Protein AF-A0A3S2Q1J6-F1 (afdb_monomer)

Mean predicted aligned error: 10.67 Å

InterPro domains:
  IPR005178 Organic solute transporter subunit alpha/Transmembrane protein 184 [PF03619] (46-106)
  IPR005178 Organic solute transporter subunit alpha/Transmembrane protein 184 [PTHR23423] (43-104)

Secondary structure (DSSP, 8-state):
---S-SSHHHHHHHHHHHHHHHHHHHHHHHHHHHHH-TTS-HHHHHHHHHHHHHHHHHHHHHHHHHHHHHT-S-HHHHHHHHHHHHHHHHHHHHHHHHHH-GGGHHHHHHHTTT-

Structure (mmCIF, N/CA/C/O backbone):
data_AF-A0A3S2Q1J6-F1
#
_entry.id   AF-A0A3S2Q1J6-F1
#
loop_
_atom_site.group_PDB
_atom_site.id
_atom_site.type_symbol
_atom_site.label_atom_id
_atom_site.label_alt_id
_atom_site.label_comp_id
_atom_site.label_asym_id
_atom_site.label_entity_id
_atom_site.label_seq_id
_atom_site.pdbx_PDB_ins_code
_atom_site.Cartn_x
_atom_site.Cartn_y
_atom_site.Cartn_z
_atom_site.occupancy
_atom_site.B_iso_or_equiv
_atom_site.auth_seq_id
_atom_site.auth_comp_id
_atom_site.auth_asym_id
_atom_site.auth_atom_id
_atom_site.pdbx_PDB_model_num
ATOM 1 N N . MET A 1 1 ? -35.664 -9.634 15.790 1.00 45.25 1 MET A N 1
ATOM 2 C CA . MET A 1 1 ? -35.159 -9.677 14.401 1.00 45.25 1 MET A CA 1
ATOM 3 C C . MET A 1 1 ? -33.693 -9.271 14.459 1.00 45.25 1 MET A C 1
ATOM 5 O O . MET A 1 1 ? -33.457 -8.112 14.779 1.00 45.25 1 MET A O 1
ATOM 9 N N . PRO A 1 2 ? -32.700 -10.163 14.314 1.00 51.56 2 PRO A N 1
ATOM 10 C CA . PRO A 1 2 ? -31.320 -9.707 14.319 1.00 51.56 2 PRO A CA 1
ATOM 11 C C . PRO A 1 2 ? -30.994 -9.161 12.929 1.00 51.56 2 PRO A C 1
ATOM 13 O O . PRO A 1 2 ? -30.987 -9.887 11.940 1.00 51.56 2 PRO A O 1
ATOM 16 N N . CYS A 1 3 ? -30.780 -7.853 12.859 1.00 54.59 3 CYS A N 1
ATOM 17 C CA . CYS A 1 3 ? -30.301 -7.172 11.671 1.00 54.59 3 CYS A CA 1
ATOM 18 C C . CYS A 1 3 ? -28.883 -7.682 11.363 1.00 54.59 3 CYS A C 1
ATOM 20 O O . CYS A 1 3 ? -27.956 -7.451 12.139 1.00 54.59 3 CYS A O 1
ATOM 22 N N . THR A 1 4 ? -28.710 -8.366 10.235 1.00 54.47 4 THR A N 1
ATOM 23 C CA . THR A 1 4 ? -27.441 -8.840 9.653 1.00 54.47 4 THR A CA 1
ATOM 24 C C . THR A 1 4 ? -26.569 -7.676 9.165 1.00 54.47 4 THR A C 1
ATOM 26 O O . THR A 1 4 ? -26.220 -7.579 7.994 1.00 54.47 4 THR A O 1
ATOM 29 N N . CYS A 1 5 ? -26.230 -6.745 10.058 1.00 54.16 5 CYS A N 1
ATOM 30 C CA . CYS A 1 5 ? -25.357 -5.603 9.763 1.00 54.16 5 CYS A CA 1
ATOM 31 C C . CYS A 1 5 ? -23.947 -5.767 10.379 1.00 54.16 5 CYS A C 1
ATOM 33 O O . CYS A 1 5 ? -23.129 -4.850 10.355 1.00 54.16 5 CYS A O 1
ATOM 35 N N . GLY A 1 6 ? -23.640 -6.947 10.934 1.00 55.44 6 GLY A N 1
ATOM 36 C CA . GLY A 1 6 ? -22.423 -7.204 11.714 1.00 55.44 6 GLY A CA 1
ATOM 37 C C . GLY A 1 6 ? -21.318 -8.024 11.035 1.00 55.44 6 GLY A C 1
ATOM 38 O O . GLY A 1 6 ? -20.231 -8.118 11.599 1.00 55.44 6 GLY A O 1
ATOM 39 N N . ASP A 1 7 ? -21.535 -8.600 9.846 1.00 60.41 7 ASP A N 1
ATOM 40 C CA . ASP A 1 7 ? -20.618 -9.628 9.306 1.00 60.41 7 ASP A CA 1
ATOM 41 C C . ASP A 1 7 ? -19.556 -9.114 8.319 1.00 60.41 7 ASP A C 1
ATOM 43 O O . ASP A 1 7 ? -18.543 -9.782 8.086 1.00 60.41 7 ASP A O 1
ATOM 47 N N . TRP A 1 8 ? -19.716 -7.900 7.781 1.00 62.75 8 TRP A N 1
ATOM 48 C CA . TRP A 1 8 ? -18.798 -7.332 6.779 1.00 62.75 8 TRP A CA 1
ATOM 49 C C . TRP A 1 8 ? -17.347 -7.215 7.294 1.00 62.75 8 TRP A C 1
ATOM 51 O O . TRP A 1 8 ? -16.384 -7.497 6.579 1.00 62.75 8 TRP A O 1
ATOM 61 N N . ARG A 1 9 ? -17.182 -6.885 8.582 1.00 65.50 9 ARG A N 1
ATOM 62 C CA . ARG A 1 9 ? -15.880 -6.753 9.264 1.00 65.50 9 ARG A CA 1
ATOM 63 C C . ARG A 1 9 ? -15.086 -8.053 9.301 1.00 65.50 9 ARG A C 1
ATOM 65 O O . ARG A 1 9 ? -13.855 -8.027 9.332 1.00 65.50 9 ARG A O 1
ATOM 72 N N . ARG A 1 10 ? -15.791 -9.184 9.345 1.00 65.06 10 ARG A N 1
ATOM 73 C CA . ARG A 1 10 ? -15.202 -10.515 9.503 1.00 65.06 10 ARG A CA 1
ATOM 74 C C . ARG A 1 10 ? -14.699 -11.063 8.173 1.00 65.06 10 ARG A C 1
ATOM 76 O O . ARG A 1 10 ? -13.688 -11.752 8.171 1.00 65.06 10 ARG A O 1
ATOM 83 N N . TRP A 1 11 ? -15.346 -10.682 7.070 1.00 67.06 11 TRP A N 1
ATOM 84 C CA . TRP A 1 11 ? -14.942 -11.014 5.700 1.00 67.06 11 TRP A CA 1
ATOM 85 C C . TRP A 1 11 ? -13.774 -10.176 5.180 1.00 67.06 11 TRP A C 1
ATOM 87 O O . TRP A 1 11 ? -12.978 -10.665 4.384 1.00 67.06 11 TRP A O 1
ATOM 97 N N . ILE A 1 12 ? -13.599 -8.947 5.664 1.00 74.00 12 ILE A N 1
ATOM 98 C CA . ILE A 1 12 ? -12.491 -8.096 5.213 1.00 74.00 12 ILE A CA 1
ATOM 99 C C . ILE A 1 12 ? -11.118 -8.647 5.615 1.00 74.00 12 ILE A C 1
ATOM 101 O O . ILE A 1 12 ? -10.178 -8.570 4.831 1.00 74.00 12 ILE A O 1
ATOM 105 N N . ARG A 1 13 ? -10.984 -9.223 6.814 1.00 72.06 13 ARG A N 1
ATOM 106 C CA . ARG A 1 13 ? -9.707 -9.792 7.281 1.00 72.06 13 ARG A CA 1
ATOM 107 C C . ARG A 1 13 ? -9.172 -10.903 6.361 1.00 72.06 13 ARG A C 1
ATOM 109 O O . ARG A 1 13 ? -8.048 -10.754 5.887 1.00 72.06 13 ARG A O 1
ATOM 116 N N . PRO A 1 14 ? -9.929 -11.980 6.066 1.00 77.31 14 PRO A N 1
ATOM 117 C CA . PRO A 1 14 ? -9.472 -13.001 5.134 1.00 77.31 14 PRO A CA 1
ATOM 118 C C . PRO A 1 14 ? -9.329 -12.445 3.717 1.00 77.31 14 PRO A C 1
ATOM 120 O O . PRO A 1 14 ? -8.395 -12.836 3.033 1.00 77.31 14 PRO A O 1
ATOM 123 N N . LEU A 1 15 ? -10.165 -11.490 3.293 1.00 80.31 15 LEU A N 1
ATOM 124 C CA . LEU A 1 15 ? -10.036 -10.863 1.977 1.00 80.31 15 LEU A CA 1
ATOM 125 C C . LEU A 1 15 ? -8.689 -10.145 1.823 1.00 80.31 15 LEU A C 1
ATOM 127 O O . LEU A 1 15 ? -8.002 -10.388 0.840 1.00 80.31 15 LEU A O 1
ATOM 131 N N . VAL A 1 16 ? -8.261 -9.337 2.798 1.00 78.12 16 VAL A N 1
ATOM 132 C CA . VAL A 1 16 ? -6.955 -8.649 2.760 1.00 78.12 16 VAL A CA 1
ATOM 133 C C . VAL A 1 16 ? -5.792 -9.644 2.783 1.00 78.12 16 VAL A C 1
ATOM 135 O O . VAL A 1 16 ? -4.828 -9.460 2.045 1.00 78.12 16 VAL A O 1
ATOM 138 N N . VAL A 1 17 ? -5.887 -10.721 3.572 1.00 80.56 17 VAL A N 1
ATOM 139 C CA . VAL A 1 17 ? -4.856 -11.776 3.612 1.00 80.56 17 VAL A CA 1
ATOM 140 C C . VAL A 1 17 ? -4.780 -12.527 2.285 1.00 80.56 17 VAL A C 1
ATOM 142 O O . VAL A 1 17 ? -3.687 -12.739 1.771 1.00 80.56 17 VAL A O 1
ATOM 145 N N . VAL A 1 18 ? -5.920 -12.896 1.700 1.00 83.19 18 VAL A N 1
ATOM 146 C CA . VAL A 1 18 ? -5.982 -13.566 0.394 1.00 83.19 18 VAL A CA 1
ATOM 147 C C . VAL A 1 18 ? -5.431 -12.654 -0.697 1.00 83.19 18 VAL A C 1
ATOM 149 O O . VAL A 1 18 ? -4.627 -13.101 -1.510 1.00 83.19 18 VAL A O 1
ATOM 152 N N . LEU A 1 19 ? -5.793 -11.370 -0.681 1.00 82.94 19 LEU A N 1
ATOM 153 C CA . LEU A 1 19 ? -5.279 -10.374 -1.619 1.00 82.94 19 LEU A CA 1
ATOM 154 C C . LEU A 1 19 ? -3.758 -10.217 -1.460 1.00 82.94 19 LEU A C 1
ATOM 156 O O . LEU A 1 19 ? -3.051 -10.209 -2.459 1.00 82.94 19 LEU A O 1
ATOM 160 N N . TYR A 1 20 ? -3.235 -10.203 -0.230 1.00 81.00 20 TYR A N 1
ATOM 161 C CA . TYR A 1 20 ? -1.794 -10.172 0.046 1.00 81.00 20 TYR A CA 1
ATOM 162 C C . TYR A 1 20 ? -1.057 -11.439 -0.418 1.00 81.00 20 TYR A C 1
ATOM 164 O O . TYR A 1 20 ? 0.007 -11.337 -1.024 1.00 81.00 20 TYR A O 1
ATOM 172 N N . ILE A 1 21 ? -1.614 -12.632 -0.182 1.00 86.00 21 ILE A N 1
ATOM 173 C CA . ILE A 1 21 ? -1.028 -13.900 -0.647 1.00 86.00 21 ILE A CA 1
ATOM 174 C C . ILE A 1 21 ? -1.008 -13.949 -2.178 1.00 86.00 21 ILE A C 1
ATOM 176 O O . ILE A 1 21 ? 0.023 -14.277 -2.760 1.00 86.00 21 ILE A O 1
ATOM 180 N N . LEU A 1 22 ? -2.108 -13.571 -2.836 1.00 84.12 22 LEU A N 1
ATOM 181 C CA . LEU A 1 22 ? -2.175 -13.459 -4.297 1.00 84.12 22 LEU A CA 1
ATOM 182 C C . LEU A 1 22 ? -1.119 -12.489 -4.831 1.00 84.12 22 LEU A C 1
ATOM 184 O O . LEU A 1 22 ? -0.439 -12.771 -5.811 1.00 84.12 22 LEU A O 1
ATOM 188 N N . LEU A 1 23 ? -0.949 -11.363 -4.152 1.00 82.69 23 LEU A N 1
ATOM 189 C CA . LEU A 1 23 ? 0.004 -10.326 -4.503 1.00 82.69 23 LEU A CA 1
ATOM 190 C C . LEU A 1 23 ? 1.457 -10.808 -4.346 1.00 82.69 23 LEU A C 1
ATOM 192 O O . LEU A 1 23 ? 2.257 -10.606 -5.256 1.00 82.69 23 LEU A O 1
ATOM 196 N N . LEU A 1 24 ? 1.785 -11.535 -3.273 1.00 81.62 24 LEU A N 1
ATOM 197 C CA . LEU A 1 24 ? 3.078 -12.214 -3.111 1.00 81.62 24 LEU A CA 1
ATOM 198 C C . LEU A 1 24 ? 3.333 -13.238 -4.225 1.00 81.62 24 LEU A C 1
ATOM 200 O O . LEU A 1 24 ? 4.431 -13.270 -4.782 1.00 81.62 24 LEU A O 1
ATOM 204 N N . ILE A 1 25 ? 2.316 -14.031 -4.579 1.00 87.19 25 ILE A N 1
ATOM 205 C CA . ILE A 1 25 ? 2.373 -15.013 -5.672 1.00 87.19 25 ILE A CA 1
ATOM 206 C C . ILE A 1 25 ? 2.602 -14.340 -7.027 1.00 87.19 25 ILE A C 1
ATOM 208 O O . ILE A 1 25 ? 3.185 -14.971 -7.895 1.00 87.19 25 ILE A O 1
ATOM 212 N N . VAL A 1 26 ? 2.188 -13.087 -7.228 1.00 84.00 26 VAL A N 1
ATOM 213 C CA . VAL A 1 26 ? 2.444 -12.335 -8.470 1.00 84.00 26 VAL A CA 1
ATOM 214 C C . VAL A 1 26 ? 3.809 -11.636 -8.440 1.00 84.00 26 VAL A C 1
ATOM 216 O O . VAL A 1 26 ? 4.531 -11.654 -9.435 1.00 84.00 26 VAL A O 1
ATOM 219 N N . VAL A 1 27 ? 4.205 -11.057 -7.304 1.00 80.06 27 VAL A N 1
ATOM 220 C CA . VAL A 1 27 ? 5.473 -10.319 -7.159 1.00 80.06 27 VAL A CA 1
ATOM 221 C C . VAL A 1 27 ? 6.686 -11.243 -7.243 1.00 80.06 27 VAL A C 1
ATOM 223 O O . VAL A 1 27 ? 7.666 -10.891 -7.894 1.00 80.06 27 VAL A O 1
ATOM 226 N N . LEU A 1 28 ? 6.631 -12.429 -6.633 1.00 82.88 28 LEU A N 1
ATOM 227 C CA . LEU A 1 28 ? 7.724 -13.409 -6.662 1.00 82.88 28 LEU A CA 1
ATOM 228 C C . LEU A 1 28 ? 8.137 -13.831 -8.089 1.00 82.88 28 LEU A C 1
ATOM 230 O O . LEU A 1 28 ? 9.308 -13.656 -8.433 1.00 82.88 28 LEU A O 1
ATOM 234 N N . PRO A 1 29 ? 7.234 -14.335 -8.953 1.00 83.69 29 PRO A N 1
ATOM 235 C CA . PRO A 1 29 ? 7.580 -14.696 -10.322 1.00 83.69 29 PRO A CA 1
ATOM 236 C C . PRO A 1 29 ? 7.936 -13.471 -11.162 1.00 83.69 29 PRO A C 1
ATOM 238 O O . PRO A 1 29 ? 8.809 -13.577 -12.020 1.00 83.69 29 PRO A O 1
ATOM 241 N N . PHE A 1 30 ? 7.339 -12.302 -10.898 1.00 79.19 30 PHE A N 1
ATOM 242 C CA . PHE A 1 30 ? 7.713 -11.083 -11.609 1.00 79.19 30 PHE A CA 1
ATOM 243 C C . PHE A 1 30 ? 9.148 -10.647 -11.272 1.00 79.19 30 PHE A C 1
ATOM 245 O O . PHE A 1 30 ? 9.919 -10.347 -12.181 1.00 79.19 30 PHE A O 1
ATOM 252 N N . CYS A 1 31 ? 9.553 -10.683 -9.997 1.00 74.44 31 CYS A N 1
ATOM 253 C CA . CYS A 1 31 ? 10.932 -10.406 -9.577 1.00 74.44 31 CYS A CA 1
ATOM 254 C C . CYS A 1 31 ? 11.935 -11.333 -10.271 1.00 74.44 31 CYS A C 1
ATOM 256 O O . CYS A 1 31 ? 12.975 -10.871 -10.732 1.00 74.44 31 CYS A O 1
ATOM 258 N N . ILE A 1 32 ? 11.616 -12.626 -10.377 1.00 82.62 32 ILE A N 1
ATOM 259 C CA . ILE A 1 32 ? 12.479 -13.608 -11.048 1.00 82.62 32 ILE A CA 1
ATOM 260 C C . ILE A 1 32 ? 12.553 -13.327 -12.557 1.00 82.62 32 ILE A C 1
ATOM 262 O O . ILE A 1 32 ? 13.633 -13.391 -13.147 1.00 82.62 32 ILE A O 1
ATOM 266 N N . TRP A 1 33 ? 11.428 -12.978 -13.183 1.00 80.19 33 TRP A N 1
ATOM 267 C CA . TRP A 1 33 ? 11.365 -12.684 -14.615 1.00 80.19 33 TRP A CA 1
ATOM 268 C C . TRP A 1 33 ? 12.115 -11.399 -14.989 1.00 80.19 33 TRP A C 1
ATOM 270 O O . TRP A 1 33 ? 12.833 -11.370 -15.990 1.00 80.19 33 TRP A O 1
ATOM 280 N N . GLU A 1 34 ? 12.027 -10.362 -14.155 1.00 74.12 34 GLU A N 1
ATOM 281 C CA . GLU A 1 34 ? 12.755 -9.104 -14.348 1.00 74.12 34 GLU A CA 1
ATOM 282 C C . GLU A 1 34 ? 14.270 -9.295 -14.167 1.00 74.12 34 GLU A C 1
ATOM 284 O O . GLU A 1 34 ? 15.059 -8.730 -14.926 1.00 74.12 34 GLU A O 1
ATOM 289 N N . LEU A 1 35 ? 14.690 -10.157 -13.229 1.00 68.06 35 LEU A N 1
ATOM 290 C CA . LEU A 1 35 ? 16.103 -10.500 -13.023 1.00 68.06 35 LEU A CA 1
ATOM 291 C C . LEU A 1 35 ? 16.731 -11.157 -14.263 1.00 68.06 35 LEU A C 1
ATOM 293 O O . LEU A 1 35 ? 17.921 -10.996 -14.520 1.00 68.06 35 LEU A O 1
ATOM 297 N N . GLN A 1 36 ? 15.927 -11.878 -15.048 1.00 72.50 36 GLN A N 1
ATOM 298 C CA . GLN A 1 36 ? 16.348 -12.509 -16.301 1.00 72.50 36 GLN A CA 1
ATOM 299 C C . GLN A 1 36 ? 16.382 -11.522 -17.481 1.00 72.50 36 GLN A C 1
ATOM 301 O O . GLN A 1 36 ? 17.098 -11.740 -18.460 1.00 72.50 36 GLN A O 1
ATOM 306 N N . LYS A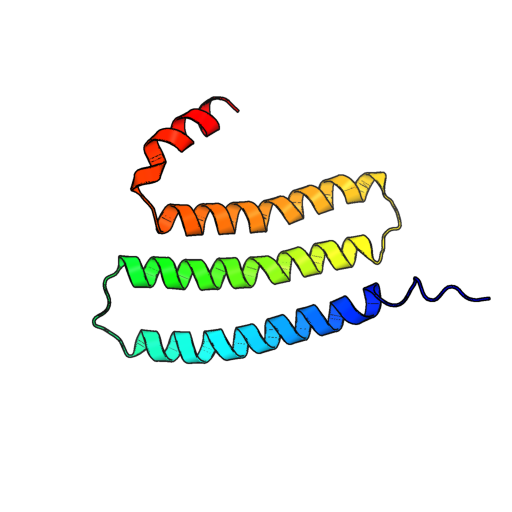 1 37 ? 15.643 -10.408 -17.414 1.00 69.44 37 LYS A N 1
ATOM 307 C CA . LYS A 1 37 ? 15.563 -9.400 -18.480 1.00 69.44 37 LYS A CA 1
ATOM 308 C C . LYS A 1 37 ? 16.631 -8.311 -18.268 1.00 69.44 37 LYS A C 1
ATOM 310 O O . LYS A 1 37 ? 16.350 -7.134 -18.042 1.00 69.44 37 LYS A O 1
ATOM 315 N N . SER A 1 38 ? 17.907 -8.671 -18.393 1.00 58.72 38 SER A N 1
ATOM 316 C CA . SER A 1 38 ? 19.045 -7.746 -18.205 1.00 58.72 38 SER A CA 1
ATOM 317 C C . SER A 1 38 ? 19.132 -6.580 -19.215 1.00 58.72 38 SER A C 1
ATOM 319 O O . SER A 1 38 ? 20.027 -5.753 -19.094 1.00 58.72 38 SER A O 1
ATOM 321 N N . GLY A 1 39 ? 18.196 -6.455 -20.166 1.00 66.38 39 GLY A N 1
ATOM 322 C CA . GLY A 1 39 ? 18.189 -5.420 -21.213 1.00 66.38 39 GLY A CA 1
ATOM 323 C C . GLY A 1 39 ? 17.172 -4.276 -21.061 1.00 66.38 39 GLY A C 1
ATOM 324 O O . GLY A 1 39 ? 17.065 -3.455 -21.966 1.00 66.38 39 GLY A O 1
ATOM 325 N N . VAL A 1 40 ? 16.389 -4.210 -19.976 1.00 62.88 40 VAL A N 1
ATOM 326 C CA . VAL A 1 40 ? 15.352 -3.166 -19.802 1.00 62.88 40 VAL A CA 1
ATOM 327 C C . VAL A 1 40 ? 15.953 -1.885 -19.198 1.00 62.88 40 VAL A C 1
ATOM 329 O O . VAL A 1 40 ? 16.766 -1.952 -18.277 1.00 62.88 40 VAL A O 1
ATOM 332 N N . GLY A 1 41 ? 15.565 -0.709 -19.702 1.00 74.31 41 GLY A N 1
ATOM 333 C CA . GLY A 1 41 ? 16.094 0.583 -19.246 1.00 74.31 41 GLY A CA 1
ATOM 334 C C . GLY A 1 41 ? 15.872 0.849 -17.749 1.00 74.31 41 GLY A C 1
ATOM 335 O O . GLY A 1 41 ? 14.800 0.570 -17.208 1.00 74.31 41 GLY A O 1
ATOM 336 N N . THR A 1 42 ? 16.870 1.442 -17.085 1.00 80.44 42 THR A N 1
ATOM 337 C CA . THR A 1 42 ? 16.929 1.674 -15.624 1.00 80.44 42 THR A CA 1
ATOM 338 C C . THR A 1 42 ? 15.682 2.356 -15.054 1.00 80.44 42 THR A C 1
ATOM 340 O O . THR A 1 42 ? 15.229 2.014 -13.965 1.00 80.44 42 THR A O 1
ATOM 343 N N . HIS A 1 43 ? 15.078 3.278 -15.807 1.00 79.81 43 HIS A N 1
ATOM 344 C CA . HIS A 1 43 ? 13.874 3.999 -15.390 1.00 79.81 43 HIS A CA 1
ATOM 345 C C . HIS A 1 43 ? 12.639 3.089 -15.266 1.00 79.81 43 HIS A C 1
ATOM 347 O O . HIS A 1 43 ? 11.828 3.254 -14.357 1.00 79.81 43 HIS A O 1
ATOM 353 N N . ILE A 1 44 ? 12.488 2.115 -16.167 1.00 79.62 44 ILE A N 1
ATOM 354 C CA . ILE A 1 44 ? 11.365 1.167 -16.143 1.00 79.62 44 ILE A CA 1
ATOM 355 C C . ILE A 1 44 ? 11.527 0.218 -14.953 1.00 79.62 44 ILE A C 1
ATOM 357 O O . ILE A 1 44 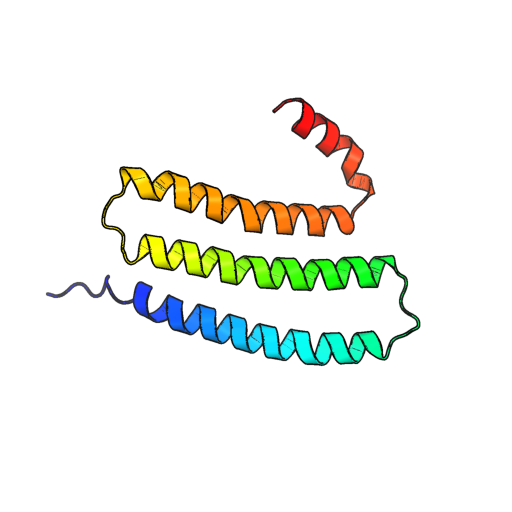? 10.561 -0.013 -14.230 1.00 79.62 44 ILE A O 1
ATOM 361 N N . LYS A 1 45 ? 12.759 -0.236 -14.692 1.00 81.06 45 LYS A N 1
ATOM 362 C CA . LYS A 1 45 ? 13.092 -1.065 -13.525 1.00 81.06 45 LYS A CA 1
ATOM 363 C C . LYS A 1 45 ? 12.784 -0.348 -12.213 1.00 81.06 45 LYS A C 1
ATOM 365 O O . LYS A 1 45 ? 12.099 -0.900 -11.360 1.00 81.06 45 LYS A O 1
ATOM 370 N N . ALA A 1 46 ? 13.232 0.900 -12.072 1.00 83.50 46 ALA A N 1
ATOM 371 C CA . ALA A 1 46 ? 12.975 1.707 -10.881 1.00 83.50 46 ALA A CA 1
ATOM 372 C C . ALA A 1 46 ? 11.475 1.954 -10.660 1.00 83.50 46 ALA A C 1
ATOM 374 O O . ALA A 1 46 ? 10.982 1.781 -9.547 1.00 83.50 46 ALA A O 1
ATOM 375 N N . TRP A 1 47 ? 10.734 2.299 -11.720 1.00 84.00 47 TRP A N 1
ATOM 376 C CA . TRP A 1 47 ? 9.283 2.473 -11.641 1.00 84.00 47 TRP A CA 1
ATOM 377 C C . TRP A 1 47 ? 8.565 1.184 -11.235 1.00 84.00 47 TRP A C 1
ATOM 379 O O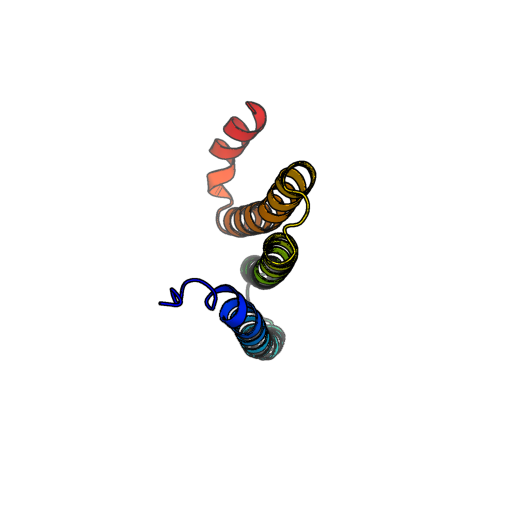 . TRP A 1 47 ? 7.634 1.217 -10.431 1.00 84.00 47 TRP A O 1
ATOM 389 N N . PHE A 1 48 ? 9.019 0.044 -11.750 1.00 82.94 48 PHE A N 1
ATOM 390 C CA . PHE A 1 48 ? 8.443 -1.250 -11.426 1.00 82.94 48 PHE A CA 1
ATOM 391 C C . PHE A 1 48 ? 8.702 -1.659 -9.967 1.00 82.94 48 PHE A C 1
ATOM 393 O O . PHE A 1 48 ? 7.766 -1.996 -9.243 1.00 82.94 48 PHE A O 1
ATOM 400 N N . ILE A 1 49 ? 9.952 -1.544 -9.505 1.00 83.38 49 ILE A N 1
ATOM 401 C CA . ILE A 1 49 ? 10.337 -1.823 -8.113 1.00 83.38 49 ILE A CA 1
ATOM 402 C C . ILE A 1 49 ? 9.558 -0.916 -7.155 1.00 83.38 49 ILE A C 1
ATOM 404 O O . ILE A 1 49 ? 8.981 -1.402 -6.185 1.00 83.38 49 ILE A O 1
ATOM 408 N N . ALA A 1 50 ? 9.472 0.385 -7.447 1.00 86.38 50 ALA A N 1
ATOM 409 C CA . ALA A 1 50 ? 8.678 1.319 -6.654 1.00 86.38 50 ALA A CA 1
ATOM 410 C C . ALA A 1 50 ? 7.197 0.906 -6.594 1.00 86.38 50 ALA A C 1
ATOM 412 O O . ALA A 1 50 ? 6.594 0.963 -5.525 1.00 86.38 50 ALA A O 1
ATOM 413 N N . GLY A 1 51 ? 6.637 0.414 -7.704 1.00 85.88 51 GLY A N 1
ATOM 414 C CA . GLY A 1 51 ? 5.271 -0.107 -7.764 1.00 85.88 51 GLY A CA 1
ATOM 415 C C . GLY A 1 51 ? 5.042 -1.287 -6.822 1.00 85.88 51 GLY A C 1
ATOM 416 O O . GLY A 1 51 ? 4.052 -1.287 -6.095 1.00 85.88 51 GLY A O 1
ATOM 417 N N . ILE A 1 52 ? 5.977 -2.243 -6.758 1.00 85.06 52 ILE A N 1
ATOM 418 C CA . ILE A 1 52 ? 5.917 -3.368 -5.805 1.00 85.06 52 ILE A CA 1
ATOM 419 C C . ILE A 1 52 ? 5.868 -2.857 -4.364 1.00 85.06 52 ILE A C 1
ATOM 421 O O . ILE A 1 52 ? 5.058 -3.332 -3.568 1.00 85.06 52 ILE A O 1
ATOM 425 N N . PHE A 1 53 ? 6.711 -1.879 -4.029 1.00 85.12 53 PHE A N 1
ATOM 426 C CA . PHE A 1 53 ? 6.750 -1.321 -2.681 1.00 85.12 53 PHE A CA 1
ATOM 427 C C . PHE A 1 53 ? 5.428 -0.650 -2.299 1.00 85.12 53 PHE A C 1
ATOM 429 O O . PHE A 1 53 ? 4.900 -0.971 -1.237 1.00 85.12 53 PHE A O 1
ATOM 436 N N . VAL A 1 54 ? 4.829 0.201 -3.148 1.00 87.69 54 VAL A N 1
ATOM 437 C CA . VAL A 1 54 ? 3.540 0.831 -2.776 1.00 87.69 54 VAL A CA 1
ATOM 438 C C . VAL A 1 54 ? 2.414 -0.194 -2.699 1.00 87.69 54 VAL A C 1
ATOM 440 O O . VAL A 1 54 ? 1.540 -0.103 -1.838 1.00 87.69 54 VAL A O 1
ATOM 443 N N . LEU A 1 55 ? 2.462 -1.203 -3.564 1.00 83.69 55 LEU A N 1
ATOM 444 C CA . LEU A 1 55 ? 1.504 -2.297 -3.598 1.00 83.69 55 LEU A CA 1
ATOM 445 C C . LEU A 1 55 ? 1.611 -3.182 -2.339 1.00 83.69 55 LEU A C 1
ATOM 447 O O . LEU A 1 55 ? 0.595 -3.708 -1.900 1.00 83.69 55 LEU A O 1
ATOM 451 N N . MET A 1 56 ? 2.781 -3.265 -1.687 1.00 83.25 56 MET A N 1
ATOM 452 C CA . MET A 1 56 ? 2.927 -3.811 -0.327 1.00 83.25 56 MET A CA 1
ATOM 453 C C . MET A 1 56 ? 2.493 -2.836 0.777 1.00 83.25 56 MET A C 1
ATOM 455 O O . MET A 1 56 ? 1.913 -3.256 1.778 1.00 83.25 56 MET A O 1
ATOM 459 N N . THR A 1 57 ? 2.733 -1.535 0.622 1.00 85.31 57 THR A N 1
ATOM 460 C CA . THR A 1 57 ? 2.360 -0.522 1.622 1.00 85.31 57 THR A CA 1
ATOM 461 C C . THR A 1 57 ? 0.845 -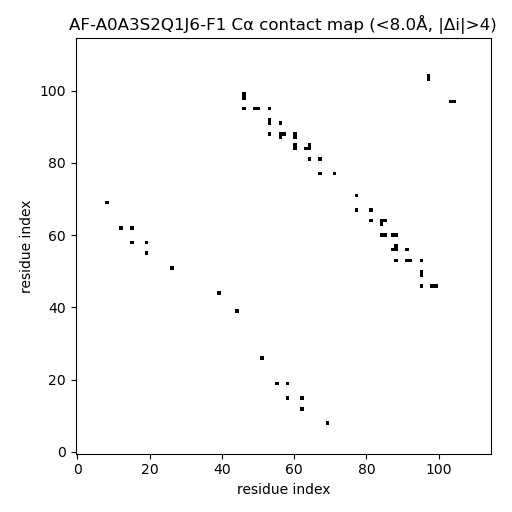0.431 1.834 1.00 85.31 57 THR A C 1
ATOM 463 O O . THR A 1 57 ? 0.388 -0.319 2.972 1.00 85.31 57 THR A O 1
ATOM 466 N N . ILE A 1 58 ? 0.052 -0.522 0.762 1.00 84.25 58 ILE A N 1
ATOM 467 C CA . ILE A 1 58 ? -1.419 -0.448 0.811 1.00 84.25 58 ILE A CA 1
ATOM 468 C C . ILE A 1 58 ? -2.044 -1.503 1.749 1.00 84.25 58 ILE A C 1
ATOM 470 O O . ILE A 1 58 ? -2.776 -1.108 2.662 1.00 84.25 58 ILE A O 1
ATOM 474 N N . PRO A 1 59 ? -1.785 -2.818 1.598 1.00 81.88 59 PRO A N 1
ATOM 475 C CA . PRO A 1 59 ? -2.368 -3.836 2.468 1.00 81.88 59 PRO A CA 1
ATOM 476 C C . PRO A 1 59 ? -1.880 -3.730 3.917 1.00 81.88 59 PRO A C 1
ATOM 478 O O . PRO A 1 59 ? -2.672 -3.968 4.827 1.00 81.88 59 PRO A O 1
ATOM 481 N N . ILE A 1 60 ? -0.628 -3.318 4.153 1.00 81.25 60 ILE A N 1
ATOM 482 C CA . ILE A 1 60 ? -0.087 -3.120 5.509 1.00 81.25 60 ILE A CA 1
ATOM 483 C C . ILE A 1 60 ? -0.829 -1.982 6.224 1.00 81.25 60 ILE A C 1
ATOM 485 O O . ILE A 1 60 ? -1.320 -2.167 7.342 1.00 81.25 60 ILE A O 1
ATOM 489 N N . SER A 1 61 ? -0.977 -0.823 5.575 1.00 85.75 61 SER A N 1
ATOM 490 C CA . SER A 1 61 ? -1.730 0.300 6.147 1.00 85.75 61 SER A CA 1
ATOM 491 C C . SER A 1 61 ? -3.204 -0.044 6.343 1.00 85.75 61 SER A C 1
ATOM 493 O O . SER A 1 61 ? -3.762 0.236 7.404 1.00 85.75 61 SER A O 1
ATOM 495 N N . LEU A 1 62 ? -3.839 -0.705 5.370 1.00 82.31 62 LEU A N 1
ATOM 496 C CA . LEU A 1 62 ? -5.229 -1.149 5.501 1.00 82.31 62 LEU A CA 1
ATOM 497 C C . LEU A 1 62 ? -5.410 -2.119 6.672 1.00 82.31 62 LEU A C 1
ATOM 499 O O . LEU A 1 62 ? -6.379 -1.980 7.420 1.00 82.31 62 LEU A O 1
ATOM 503 N N . TRP A 1 63 ? -4.477 -3.053 6.881 1.00 80.69 63 TRP A N 1
ATOM 504 C CA . TRP A 1 63 ? -4.515 -3.988 8.006 1.00 80.69 63 TRP A CA 1
ATOM 505 C C . TRP A 1 63 ? -4.497 -3.265 9.354 1.00 80.69 63 TRP A C 1
ATOM 507 O O . TRP A 1 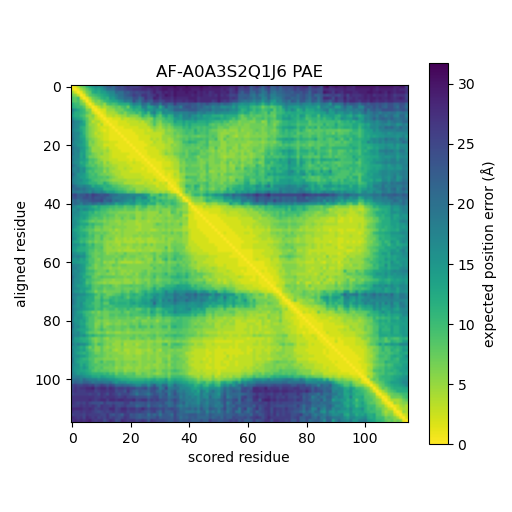63 ? -5.339 -3.537 10.213 1.00 80.69 63 TRP A O 1
ATOM 517 N N . GLY A 1 64 ? -3.593 -2.298 9.528 1.00 79.38 64 GLY A N 1
ATOM 518 C CA . GLY A 1 64 ? -3.537 -1.513 10.760 1.00 79.38 64 GLY A CA 1
ATOM 519 C C . GLY A 1 64 ? -4.806 -0.676 10.972 1.00 79.38 64 GLY A C 1
ATOM 520 O O . GLY A 1 64 ? -5.359 -0.681 12.074 1.00 79.38 64 GLY A O 1
ATOM 521 N N . ILE A 1 65 ? -5.346 -0.042 9.918 1.00 80.56 65 ILE A N 1
ATOM 522 C CA . ILE A 1 65 ? -6.603 0.726 9.997 1.00 80.56 65 ILE A CA 1
ATOM 523 C C . ILE A 1 65 ? -7.737 -0.195 10.450 1.00 80.56 65 ILE A C 1
ATOM 525 O O . ILE A 1 65 ? -8.495 0.146 11.357 1.00 80.56 65 ILE A O 1
ATOM 529 N N . LEU A 1 66 ? -7.834 -1.386 9.860 1.00 76.94 66 LEU A N 1
ATOM 530 C CA . LEU A 1 66 ? -8.841 -2.382 10.207 1.00 76.94 66 LEU A CA 1
ATOM 531 C C . LEU A 1 66 ? -8.708 -2.865 11.648 1.00 76.94 66 LEU A C 1
ATOM 533 O O . LEU A 1 66 ? -9.724 -3.029 12.321 1.00 76.94 66 LEU A O 1
ATOM 537 N N . GLN A 1 67 ? -7.491 -3.071 12.147 1.00 75.19 67 GLN A N 1
ATOM 538 C CA . GLN A 1 67 ? -7.269 -3.481 13.531 1.00 75.19 67 GLN A CA 1
ATOM 539 C C . GLN A 1 67 ? -7.746 -2.413 14.523 1.00 75.19 67 GLN A C 1
ATOM 541 O O . GLN A 1 67 ? -8.446 -2.762 15.479 1.00 75.19 67 GLN A O 1
ATOM 546 N N . HIS A 1 68 ? -7.440 -1.138 14.261 1.00 76.69 68 HIS A N 1
ATOM 547 C CA . HIS A 1 68 ? -7.939 -0.009 15.051 1.00 76.69 68 HIS A CA 1
ATOM 548 C C . HIS A 1 68 ? -9.459 0.118 14.962 1.00 76.69 68 HIS A C 1
ATOM 550 O O . HIS A 1 68 ? -10.122 0.324 15.971 1.00 76.69 68 HIS A O 1
ATOM 556 N N . LEU A 1 69 ? -10.025 -0.071 13.770 1.00 72.25 69 LEU A N 1
ATOM 557 C CA . LEU A 1 69 ? -11.455 0.071 13.542 1.00 72.25 69 LEU A CA 1
ATOM 558 C C . LEU A 1 69 ? -12.269 -1.091 14.146 1.00 72.25 69 LEU A C 1
ATOM 560 O O . LEU A 1 69 ? -13.435 -0.902 14.473 1.00 72.25 69 LEU A O 1
ATOM 564 N N . VAL A 1 70 ? -11.707 -2.305 14.249 1.00 70.81 70 VAL A N 1
ATOM 565 C CA . VAL A 1 70 ? -12.382 -3.464 14.872 1.00 70.81 70 VAL A CA 1
ATOM 566 C C . VAL A 1 70 ? -12.345 -3.368 16.399 1.00 70.81 70 VAL A C 1
ATOM 568 O O . VAL A 1 70 ? -13.346 -3.674 17.037 1.00 70.81 70 VAL A O 1
ATOM 571 N N . HIS A 1 71 ? -11.233 -2.920 16.986 1.00 73.69 71 HIS A N 1
ATOM 572 C CA . HIS A 1 71 ? -11.098 -2.723 18.436 1.00 73.69 71 HIS A CA 1
ATOM 573 C C . HIS A 1 71 ? -11.341 -1.258 18.815 1.00 73.69 71 HIS A C 1
ATOM 575 O O . HIS A 1 71 ? -10.512 -0.620 19.467 1.00 73.69 71 HIS A O 1
ATOM 581 N N . TYR A 1 72 ? -12.462 -0.705 18.353 1.00 66.62 72 TYR A N 1
ATOM 582 C CA . TYR A 1 72 ? -12.770 0.714 18.506 1.00 66.62 72 TYR A CA 1
ATOM 583 C C . TYR A 1 72 ? -13.291 1.020 19.919 1.00 66.62 72 TYR A C 1
ATOM 585 O O . TYR A 1 72 ? -14.491 1.167 20.136 1.00 66.62 72 TYR A O 1
ATOM 593 N N . THR A 1 73 ? -12.391 1.041 20.905 1.00 71.31 73 THR A N 1
ATOM 594 C CA . THR A 1 73 ? -12.713 1.248 22.329 1.00 71.31 73 THR A CA 1
ATOM 595 C C . THR A 1 73 ? -12.645 2.709 22.763 1.00 71.31 73 THR A C 1
ATOM 597 O O . THR A 1 73 ? -13.393 3.101 23.654 1.00 71.31 73 THR A O 1
ATOM 600 N N . GLN A 1 74 ? -11.784 3.531 22.150 1.00 73.81 74 GLN A N 1
ATOM 601 C CA . GLN A 1 74 ? -11.630 4.952 22.493 1.00 73.81 74 GLN A CA 1
ATOM 602 C C . GLN A 1 74 ? -11.503 5.832 21.233 1.00 73.81 74 GLN A C 1
ATOM 604 O O . GLN A 1 74 ? -10.409 5.975 20.676 1.00 73.81 74 GLN A O 1
ATOM 609 N N . PRO A 1 75 ? -12.606 6.461 20.780 1.00 72.94 75 PRO A N 1
ATOM 610 C CA . PRO A 1 75 ? -12.651 7.195 19.514 1.00 72.94 75 PRO A CA 1
ATOM 611 C C . PRO A 1 75 ? -11.778 8.455 19.496 1.00 72.94 75 PRO A C 1
ATOM 613 O O . PRO A 1 75 ? -11.280 8.832 18.439 1.00 72.94 75 PRO A O 1
ATOM 616 N N . GLU A 1 76 ? -11.579 9.114 20.636 1.00 78.19 76 GLU A N 1
ATOM 617 C CA . GLU A 1 76 ? -10.821 10.371 20.716 1.00 78.19 76 GLU A CA 1
ATOM 618 C C . GLU A 1 76 ? -9.333 10.184 20.379 1.00 78.19 76 GLU A C 1
ATOM 620 O O . GLU A 1 76 ? -8.741 11.015 19.694 1.00 78.19 76 GLU A O 1
ATOM 625 N N . LEU A 1 77 ? -8.747 9.048 20.773 1.00 76.50 77 LEU A N 1
ATOM 626 C CA . LEU A 1 77 ? -7.328 8.743 20.556 1.00 76.50 77 LEU A CA 1
ATOM 627 C C . LEU A 1 77 ? -7.062 7.984 19.246 1.00 76.50 77 LEU A C 1
ATOM 629 O O . LEU A 1 77 ? -5.974 8.085 18.684 1.00 76.50 77 LEU A O 1
ATOM 633 N N . GLN A 1 78 ? -8.038 7.235 18.721 1.00 76.56 78 GLN A N 1
ATOM 634 C CA . GLN A 1 78 ? -7.867 6.453 17.488 1.00 76.56 78 GLN A CA 1
ATOM 635 C C . GLN A 1 78 ? -8.065 7.264 16.201 1.00 76.56 78 GLN A C 1
ATOM 637 O O . GLN A 1 78 ? -7.446 6.933 15.186 1.00 76.56 78 GLN A O 1
ATOM 642 N N . LYS A 1 79 ? -8.867 8.342 16.218 1.00 81.75 79 LYS A N 1
ATOM 643 C CA . LYS A 1 79 ? -9.062 9.219 15.044 1.00 81.75 79 LYS A CA 1
ATOM 644 C C . LYS A 1 79 ? -7.723 9.752 14.484 1.00 81.75 79 LYS A C 1
ATOM 646 O O . LYS A 1 79 ? -7.517 9.615 13.275 1.00 81.75 79 LYS A O 1
ATOM 651 N N . PRO A 1 80 ? -6.784 10.296 15.295 1.00 85.31 80 PRO A N 1
ATOM 652 C CA . PRO A 1 80 ? -5.472 10.722 14.797 1.00 85.31 80 PRO A CA 1
ATOM 653 C C . PRO A 1 80 ? -4.631 9.578 14.219 1.00 85.31 80 PRO A C 1
ATOM 655 O O . PRO A 1 80 ? -4.014 9.744 13.169 1.00 85.31 80 PRO A O 1
ATOM 658 N N . ILE A 1 81 ? -4.642 8.406 14.862 1.00 86.06 81 ILE A N 1
ATOM 659 C CA . ILE A 1 81 ? -3.839 7.244 14.449 1.00 86.06 81 ILE A CA 1
ATOM 660 C C . ILE A 1 81 ? -4.273 6.747 13.067 1.00 86.06 81 ILE A C 1
ATOM 662 O O . ILE A 1 81 ? -3.437 6.534 12.191 1.00 86.06 81 ILE A O 1
ATOM 666 N N . IL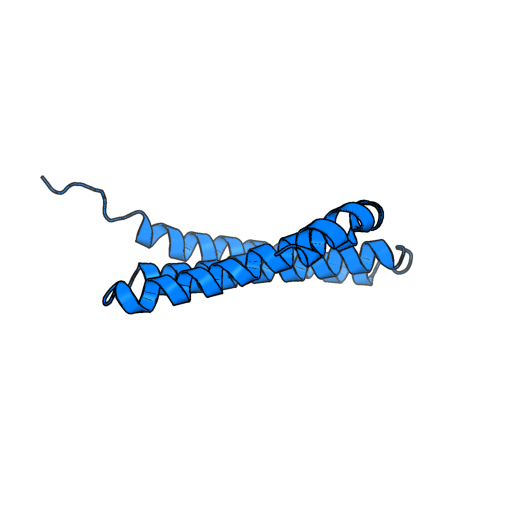E A 1 82 ? -5.584 6.631 12.835 1.00 84.62 82 ILE A N 1
ATOM 667 C CA . ILE A 1 82 ? -6.131 6.246 11.528 1.00 84.62 82 ILE A CA 1
ATOM 668 C C . ILE A 1 82 ? -5.699 7.255 10.454 1.00 84.62 82 ILE A C 1
ATOM 670 O O . ILE A 1 82 ? -5.318 6.855 9.357 1.00 84.62 82 ILE A O 1
ATOM 674 N N . ARG A 1 83 ? -5.691 8.555 10.774 1.00 85.12 83 ARG A N 1
ATOM 675 C CA . ARG A 1 83 ? -5.276 9.621 9.850 1.00 85.12 83 ARG A CA 1
ATOM 676 C C . ARG A 1 83 ? -3.794 9.522 9.466 1.00 85.12 83 ARG A C 1
ATOM 678 O O . ARG A 1 83 ? -3.476 9.647 8.288 1.00 85.12 83 ARG A O 1
ATOM 685 N N . ILE A 1 84 ? -2.911 9.243 10.429 1.00 87.56 84 ILE A N 1
ATOM 686 C CA . ILE A 1 84 ? -1.477 8.996 10.185 1.00 87.56 84 ILE A CA 1
ATOM 687 C C . ILE A 1 84 ? -1.287 7.739 9.328 1.00 87.56 84 ILE A C 1
ATOM 689 O O . ILE A 1 84 ? -0.460 7.717 8.424 1.00 87.56 84 ILE A O 1
ATOM 693 N N . LEU A 1 85 ? -2.079 6.694 9.555 1.00 86.62 85 LEU A N 1
ATOM 694 C CA . LEU A 1 85 ? -1.935 5.441 8.821 1.00 86.62 85 LEU A CA 1
ATOM 695 C C . LEU A 1 85 ? -2.440 5.524 7.366 1.00 86.62 85 LEU A C 1
ATOM 697 O O . LEU A 1 85 ? -1.902 4.843 6.493 1.00 86.62 85 LEU A O 1
ATOM 701 N N . TRP A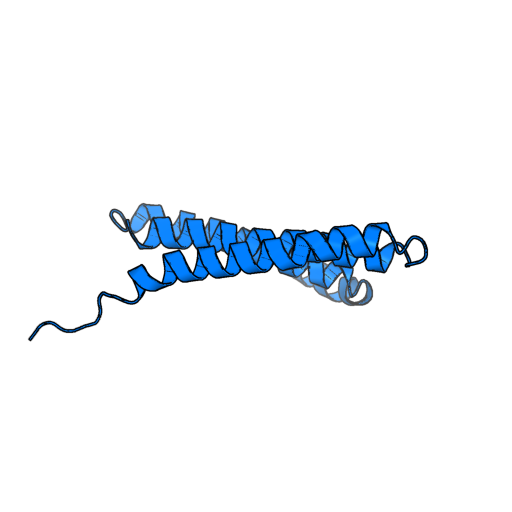 1 86 ? -3.423 6.395 7.103 1.00 82.50 86 TRP A N 1
ATOM 702 C CA . TRP A 1 86 ? -3.899 6.768 5.760 1.00 82.50 86 TRP A CA 1
ATOM 703 C C . TRP A 1 86 ? -2.920 7.651 4.979 1.00 82.50 86 TRP A C 1
ATOM 705 O O . TRP A 1 86 ? -2.897 7.602 3.752 1.00 82.50 86 TRP A O 1
ATOM 715 N N . MET A 1 87 ? -2.110 8.435 5.688 1.00 87.44 87 MET A N 1
ATOM 716 C CA . MET A 1 87 ? -1.050 9.295 5.153 1.00 87.44 87 MET A CA 1
ATOM 717 C C . MET A 1 87 ? -0.099 8.455 4.277 1.00 87.44 87 MET A C 1
ATOM 719 O O . MET A 1 87 ? 0.065 8.711 3.087 1.00 87.44 87 MET A O 1
ATOM 723 N N . VAL A 1 88 ? 0.432 7.369 4.843 1.00 86.94 88 VAL A N 1
ATOM 724 C CA . VAL A 1 88 ? 1.471 6.516 4.245 1.00 86.94 88 VAL A CA 1
ATOM 725 C C . VAL A 1 88 ? 1.142 6.012 2.821 1.00 86.94 88 VAL A C 1
ATOM 727 O O . VAL A 1 88 ? 1.922 6.301 1.915 1.00 86.94 88 VAL A O 1
ATOM 730 N N . PRO A 1 89 ? 0.013 5.321 2.548 1.00 87.19 89 PRO A N 1
ATOM 731 C CA . PRO A 1 89 ? -0.279 4.800 1.211 1.00 87.19 89 PRO A CA 1
ATOM 732 C C . PRO A 1 89 ? -0.518 5.903 0.173 1.00 87.19 89 PRO A C 1
ATOM 734 O O . PRO A 1 89 ? -0.169 5.718 -0.992 1.00 87.19 89 PRO A O 1
ATOM 737 N N . ILE A 1 90 ? -1.066 7.055 0.581 1.00 87.50 90 ILE A N 1
ATOM 738 C CA . ILE A 1 90 ? -1.281 8.202 -0.312 1.00 87.50 90 ILE A CA 1
ATOM 739 C C . ILE A 1 90 ? 0.068 8.757 -0.778 1.00 87.50 90 ILE A C 1
ATOM 741 O O . ILE A 1 90 ? 0.265 8.937 -1.978 1.00 87.50 90 ILE A O 1
ATOM 745 N N . TYR A 1 91 ? 1.024 8.955 0.135 1.00 88.56 91 TYR A N 1
ATOM 746 C CA . TYR A 1 91 ? 2.361 9.437 -0.232 1.00 88.56 91 TYR A CA 1
ATOM 747 C C . TYR A 1 91 ? 3.153 8.434 -1.064 1.00 88.56 91 TYR A C 1
ATOM 749 O O . TYR A 1 91 ? 3.874 8.836 -1.980 1.00 88.56 91 TYR A O 1
ATOM 757 N N . SER A 1 92 ? 3.025 7.135 -0.783 1.00 88.69 92 SER A N 1
ATOM 758 C CA . SER A 1 92 ? 3.686 6.106 -1.588 1.00 88.69 92 SER A CA 1
ATOM 759 C C . SER A 1 92 ? 3.149 6.095 -3.021 1.00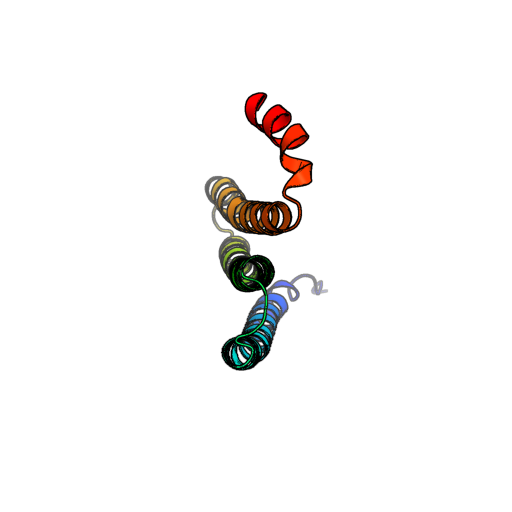 88.69 92 SER A C 1
ATOM 761 O O . SER A 1 92 ? 3.942 6.111 -3.962 1.00 88.69 92 SER A O 1
ATOM 763 N N . LEU A 1 93 ? 1.824 6.148 -3.204 1.00 88.00 93 LEU A N 1
ATOM 764 C CA . LEU A 1 93 ? 1.194 6.245 -4.526 1.00 88.00 93 LEU A CA 1
ATOM 765 C C . LEU A 1 93 ? 1.606 7.520 -5.265 1.00 88.00 93 LEU A C 1
ATOM 767 O O . LEU A 1 93 ? 1.959 7.463 -6.443 1.00 88.00 93 LEU A O 1
ATOM 771 N N . ASP A 1 94 ? 1.600 8.652 -4.566 1.00 87.81 94 ASP A N 1
ATOM 772 C CA . ASP A 1 94 ? 1.990 9.941 -5.125 1.00 87.81 94 ASP A CA 1
ATOM 773 C C . ASP A 1 94 ? 3.437 9.928 -5.639 1.00 87.81 94 ASP A C 1
ATOM 775 O O . ASP A 1 94 ? 3.702 10.305 -6.783 1.00 87.81 94 ASP A O 1
ATOM 779 N N . SER A 1 95 ? 4.356 9.385 -4.836 1.00 86.56 95 SER A N 1
ATOM 780 C CA . SER A 1 95 ? 5.772 9.238 -5.192 1.00 86.56 95 SER A CA 1
ATOM 781 C C . SER A 1 95 ? 5.978 8.297 -6.383 1.00 86.56 95 SER A C 1
ATOM 783 O O . SER A 1 95 ? 6.804 8.562 -7.258 1.00 86.56 95 SER A O 1
ATOM 785 N N . TRP A 1 96 ? 5.209 7.209 -6.465 1.00 86.94 96 TRP A N 1
ATOM 786 C CA . TRP A 1 96 ? 5.290 6.259 -7.577 1.00 86.94 96 TRP A CA 1
ATOM 787 C C . TRP A 1 96 ? 4.787 6.845 -8.901 1.00 86.94 96 TRP A C 1
ATOM 789 O O . TRP A 1 96 ? 5.397 6.633 -9.953 1.00 86.94 96 TRP A O 1
ATOM 799 N N . ILE A 1 97 ? 3.711 7.635 -8.861 1.00 84.75 97 ILE A N 1
ATOM 800 C CA . ILE A 1 97 ? 3.202 8.358 -10.034 1.00 84.75 97 ILE A CA 1
ATOM 801 C C . ILE A 1 97 ? 4.180 9.467 -10.443 1.00 84.75 97 ILE A C 1
ATOM 803 O O . ILE A 1 97 ? 4.448 9.633 -11.636 1.00 84.75 97 ILE A O 1
ATOM 807 N N . ALA A 1 98 ? 4.766 10.184 -9.480 1.00 84.38 98 ALA A N 1
ATOM 808 C CA . ALA A 1 98 ? 5.781 11.203 -9.743 1.00 84.38 98 ALA A CA 1
ATOM 809 C C . ALA A 1 98 ? 7.012 10.621 -10.458 1.00 84.38 98 ALA A C 1
ATOM 811 O O . ALA A 1 98 ? 7.535 11.241 -11.383 1.00 84.38 98 ALA A O 1
ATOM 812 N N . LEU A 1 99 ? 7.414 9.394 -10.112 1.00 81.94 99 LEU A N 1
ATOM 813 C CA . LEU A 1 99 ? 8.500 8.674 -10.781 1.00 81.94 99 LEU A CA 1
ATOM 814 C C . LEU A 1 99 ? 8.178 8.333 -12.249 1.00 81.94 99 LEU A C 1
ATOM 816 O O . LEU A 1 99 ? 9.087 8.209 -13.063 1.00 81.94 99 LEU A O 1
ATOM 820 N N . LYS A 1 100 ? 6.899 8.192 -12.623 1.00 79.06 100 LYS A N 1
ATOM 821 C CA . LYS A 1 100 ? 6.485 7.942 -14.016 1.00 79.06 100 LYS A CA 1
ATOM 822 C C . LYS A 1 100 ? 6.485 9.206 -14.873 1.00 79.06 100 LYS A C 1
ATOM 824 O O . LYS A 1 100 ? 6.765 9.123 -16.069 1.00 79.06 100 LYS A O 1
ATOM 829 N N . TYR A 1 101 ? 6.135 10.346 -14.282 1.00 77.00 101 TYR A N 1
ATOM 830 C CA . TYR A 1 101 ? 5.901 11.600 -14.995 1.00 77.00 101 TYR A CA 1
ATOM 831 C C . TYR A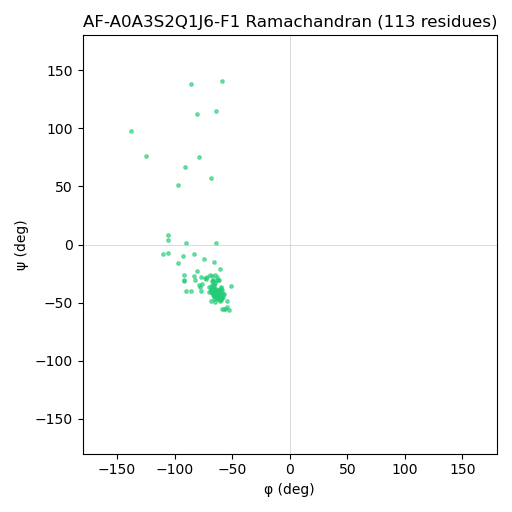 1 101 ? 6.776 12.734 -14.440 1.00 77.00 101 TYR A C 1
ATOM 833 O O . TYR A 1 101 ? 6.259 13.642 -13.783 1.00 77.00 101 TYR A O 1
ATOM 841 N N . PRO A 1 102 ? 8.084 12.762 -14.761 1.00 64.25 102 PRO A N 1
ATOM 842 C CA . PRO A 1 102 ? 8.972 13.839 -14.316 1.00 64.25 102 PRO A CA 1
ATOM 843 C C . PRO A 1 102 ? 8.538 15.233 -14.817 1.00 64.25 102 PRO A C 1
ATOM 845 O O . PRO A 1 102 ? 8.871 16.242 -14.198 1.00 64.25 102 PRO A O 1
ATOM 848 N N . GLY A 1 103 ? 7.741 15.307 -15.894 1.00 62.88 103 GLY A N 1
ATOM 849 C CA . GLY A 1 103 ? 7.242 16.556 -16.489 1.00 62.88 103 GLY A CA 1
ATOM 850 C C . GLY A 1 103 ? 6.124 17.286 -15.723 1.00 62.88 103 GLY A C 1
ATOM 851 O O . GLY A 1 103 ? 5.866 18.447 -16.019 1.00 62.88 103 GLY A O 1
ATOM 852 N N . HIS A 1 104 ? 5.485 16.667 -14.720 1.00 54.25 104 HIS A N 1
ATOM 853 C CA . HIS A 1 104 ? 4.457 17.326 -13.883 1.00 54.25 104 HIS A CA 1
ATOM 854 C C . HIS A 1 104 ? 5.036 18.030 -12.635 1.00 54.25 104 HIS A C 1
ATOM 856 O O . HIS A 1 104 ? 4.298 18.610 -11.834 1.00 54.25 104 HIS A O 1
ATOM 862 N N . SER A 1 105 ? 6.360 18.004 -12.464 1.00 53.94 105 SER A N 1
ATOM 863 C CA . SER A 1 105 ? 7.085 18.576 -11.319 1.00 53.94 105 SER A CA 1
ATOM 864 C C . SER A 1 105 ? 6.952 20.101 -11.194 1.00 53.94 105 SER A C 1
ATOM 866 O O . SER A 1 105 ? 6.913 20.620 -10.076 1.00 53.94 105 SER A O 1
ATOM 868 N N . ASN A 1 106 ? 6.788 20.817 -12.312 1.00 54.41 106 ASN A N 1
ATOM 869 C CA . ASN A 1 106 ? 6.706 22.283 -12.315 1.00 54.41 106 ASN A CA 1
ATOM 870 C C . ASN A 1 106 ? 5.425 22.844 -11.670 1.00 54.41 106 ASN A C 1
ATOM 872 O O . ASN A 1 106 ? 5.461 23.945 -11.128 1.00 54.41 106 ASN A O 1
ATOM 876 N N . LEU A 1 107 ? 4.312 22.097 -11.661 1.00 58.34 107 LEU A N 1
ATOM 877 C CA . LEU A 1 107 ? 3.054 22.564 -11.055 1.00 58.34 107 LEU A CA 1
ATOM 878 C C . LEU A 1 107 ? 2.924 22.146 -9.575 1.00 58.34 107 LEU A C 1
ATOM 880 O O . LEU A 1 107 ? 2.371 22.878 -8.755 1.00 58.34 107 LEU A O 1
ATOM 884 N N . ARG A 1 108 ? 3.496 20.992 -9.199 1.00 58.72 108 ARG A N 1
ATOM 885 C CA . ARG A 1 108 ? 3.446 20.448 -7.828 1.00 58.72 108 ARG A CA 1
ATOM 886 C C . ARG A 1 108 ? 4.396 21.158 -6.861 1.00 58.72 108 ARG A C 1
ATOM 888 O O . ARG A 1 108 ? 4.035 21.373 -5.708 1.00 58.72 108 ARG A O 1
ATOM 895 N N . GLY A 1 109 ? 5.558 21.613 -7.340 1.00 57.12 109 GLY A N 1
ATOM 896 C CA . GLY A 1 109 ? 6.485 22.432 -6.548 1.00 57.12 109 GLY A CA 1
ATOM 897 C C . GLY A 1 109 ? 5.936 23.815 -6.166 1.00 57.12 109 GLY A C 1
ATOM 898 O O . GLY A 1 109 ? 6.498 24.467 -5.285 1.00 57.12 109 GLY A O 1
ATOM 899 N N . HIS A 1 110 ? 4.850 24.256 -6.813 1.00 54.38 110 HIS A N 1
ATOM 900 C CA . HIS A 1 110 ? 4.126 25.476 -6.464 1.00 54.38 110 HIS A CA 1
ATOM 901 C C . HIS A 1 110 ? 3.010 25.214 -5.445 1.00 54.38 110 HIS A C 1
ATOM 903 O O . HIS A 1 110 ? 2.875 25.987 -4.508 1.00 54.38 110 HIS A O 1
ATOM 909 N N . LEU A 1 111 ? 2.260 24.109 -5.553 1.00 56.59 111 LEU A N 1
ATOM 910 C CA . LEU A 1 111 ? 1.232 23.762 -4.557 1.00 56.59 111 LEU A CA 1
ATOM 911 C C . LEU A 1 111 ? 1.822 23.327 -3.208 1.00 56.59 111 LEU A C 1
ATOM 913 O O . LEU A 1 111 ? 1.277 23.669 -2.166 1.00 56.59 111 LEU A O 1
ATOM 917 N N . GLN A 1 112 ? 2.950 22.615 -3.213 1.00 57.75 112 GLN A N 1
ATOM 918 C CA . GLN A 1 112 ? 3.573 22.100 -1.987 1.00 57.75 112 GLN A CA 1
ATOM 919 C C . GLN A 1 112 ? 4.450 23.132 -1.257 1.00 57.75 112 GLN A C 1
ATOM 921 O O . GLN A 1 112 ? 4.910 22.865 -0.157 1.00 57.75 112 GLN A O 1
ATOM 926 N N . ARG A 1 113 ? 4.689 24.301 -1.871 1.00 51.44 113 ARG A N 1
ATOM 927 C CA . ARG A 1 113 ? 5.334 25.467 -1.236 1.00 51.44 113 ARG A CA 1
ATOM 928 C C . ARG A 1 113 ? 4.341 26.456 -0.617 1.00 51.44 113 ARG A C 1
ATOM 930 O O . ARG A 1 113 ? 4.776 27.397 0.037 1.00 51.44 113 ARG A O 1
ATOM 937 N N . VAL A 1 114 ? 3.045 26.293 -0.885 1.00 50.81 114 VAL A N 1
ATOM 938 C CA . VAL A 1 114 ? 1.977 27.218 -0.461 1.00 50.81 114 VAL A CA 1
ATOM 939 C C . VAL A 1 114 ? 1.079 26.591 0.625 1.00 50.81 114 VAL A C 1
ATOM 941 O O . VAL A 1 114 ? 0.269 27.293 1.224 1.00 50.81 114 VAL A O 1
ATOM 944 N N . LEU A 1 115 ? 1.256 25.293 0.910 1.00 50.53 115 LEU A N 1
ATOM 945 C CA . LEU A 1 115 ? 0.781 24.605 2.119 1.00 50.53 115 LEU A CA 1
ATOM 946 C C . LEU A 1 115 ? 1.903 24.556 3.159 1.00 50.53 115 LEU A C 1
ATOM 948 O O . LEU A 1 115 ? 1.578 24.686 4.358 1.00 50.53 115 LEU A O 1
#

Sequence (115 aa):
MPCTCGDWRRWIRPLVVVLYILLLIVVLPFCIWELQKSGVGTHIKAWFIAGIFVLMTIPISLWGILQHLVHYTQPELQKPIIRILWMVPIYSLDSWIALKYPGHSNLRGHLQRVL

pLDDT: mean 75.33, std 11.43, range [45.25, 88.69]

Organism: Oryzias javanicus (NCBI:txid123683)

Solvent-accessible surface area (backbone atoms only — not comparable to full-atom values): 6756 Å² total; per-residue (Å²): 133,87,77,90,80,74,60,68,74,67,54,47,57,59,49,54,51,52,52,49,53,54,48,50,65,50,49,54,57,46,54,56,52,54,69,70,50,84,82,66,59,70,67,60,53,52,47,49,55,45,45,54,52,36,63,53,41,41,59,55,35,50,49,54,44,49,54,51,64,71,64,68,82,53,70,84,69,44,55,60,52,47,52,58,42,55,46,54,43,53,54,41,50,52,52,46,52,46,68,74,44,72,84,58,51,77,63,49,64,56,58,69,72,75,110

Radius of gyration: 18.89 Å; Cα contacts (8 Å, |Δi|>4): 34; chains: 1; bounding box: 54×42×44 Å

Foldseek 3Di:
DDDPPPCPLVVVVVVLVVLVVVLCVVVVVVVVVVVVCPPDDPLVVVLVVLVSVLSVLVSVLVVVLSVCVVPVPDVVVSVVVNVVSVVRSVVSVVVSVCSVCVPVVVVVVVVVVVD